Protein AF-E9G5W8-F1 (afdb_monomer)

Foldseek 3Di:
DDDDDLVRVLLVLLVVLVVCQVVVVVCVLVVHDDDDDDDLLQSLLLSCLDPPRPSVNSNVSQWFRWDDLADEAADEDLVLVVVVDDDPDQPDSSSVVSSVVSSVVVDDPRYDYAHNSDDPVVSVVVVVVSVVVSVVPDDPPDDGDTPPD

Secondary structure (DSSP, 8-state):
-----HHHHHHHHHHHHHHHHHHHHHHHTTT-----SS-HHHHHHHHTTSTT--HHHHHHTTTTSBPPS-EEEEE--HHHHHHT----SS--HHHHHHHHHHHHHT--TTEEEEETTS-HHHHHHHHHHHHHHHHHH--TT----BTT-

Nearest PDB structures (foldseek):
  1e2g-assembly1_A-2  TM=9.320E-01  e=5.549E-11  Homo sapiens
  2xx3-assembly1_A-2  TM=9.402E-01  e=5.229E-11  Homo sapiens
  1e9f-assembly1_A-2  TM=9.284E-01  e=1.066E-10  Homo sapiens
  1nn5-assembly1_A-2  TM=9.306E-01  e=6.717E-10  Homo sapiens
  2wwf-assembly1_A  TM=8.832E-01  e=6.329E-10  Plasmodium falciparum 3D7

Radius of gyration: 16.61 Å; Cα contacts (8 Å, |Δi|>4): 125; chains: 1; bounding box: 38×39×40 Å

Organism: Daphnia pulex (NCBI:txid6669)

Sequence (149 aa):
MQYIDDHAIHLLFSANRWELLPDIKKLLQKSTNIIVDRYSNSGIAFSAAKPNMDLRWCQQSESGLLKPDLVIFLGIDLVEAQTRGQYERYENLEMQKVVRSNYLKLQDETCRVVDASRSMEEVGRDVCRLVQEALDNITPDSALKQLWI

pLDDT: mean 90.52, std 11.13, range [49.91, 98.44]

Structure (mmCIF, N/CA/C/O backbone):
data_AF-E9G5W8-F1
#
_entry.id   AF-E9G5W8-F1
#
loop_
_atom_site.group_PDB
_atom_site.id
_atom_site.type_symbol
_atom_site.label_atom_id
_atom_site.label_alt_id
_atom_site.label_comp_id
_atom_site.label_asym_id
_atom_site.label_entity_id
_atom_site.label_seq_id
_atom_site.pdbx_PDB_ins_code
_atom_site.Cartn_x
_atom_site.Cartn_y
_atom_site.Cartn_z
_atom_site.occupancy
_atom_site.B_iso_or_equiv
_atom_site.auth_seq_id
_atom_site.auth_comp_id
_atom_site.auth_asym_id
_atom_site.auth_atom_id
_atom_site.pdbx_PDB_model_num
ATOM 1 N N . MET A 1 1 ? 16.595 -22.063 -10.138 1.00 56.75 1 MET A N 1
ATOM 2 C CA . MET A 1 1 ? 15.484 -21.532 -9.321 1.00 56.75 1 MET A CA 1
ATOM 3 C C . MET A 1 1 ? 14.210 -21.742 -10.122 1.00 56.75 1 MET A C 1
ATOM 5 O O . MET A 1 1 ? 14.207 -21.380 -11.291 1.00 56.75 1 MET A O 1
ATOM 9 N N . GLN A 1 2 ? 13.214 -22.430 -9.565 1.00 67.38 2 GLN A N 1
ATOM 10 C CA . GLN A 1 2 ? 11.990 -22.784 -10.289 1.00 67.38 2 GLN A CA 1
ATOM 11 C C . GLN A 1 2 ? 11.162 -21.517 -10.542 1.00 67.38 2 GLN A C 1
ATOM 13 O O . GLN A 1 2 ? 10.984 -20.710 -9.631 1.00 67.38 2 GLN A O 1
ATOM 18 N N . TYR A 1 3 ? 10.730 -21.315 -11.787 1.00 83.12 3 TYR A N 1
ATOM 19 C CA . TYR A 1 3 ? 9.832 -20.221 -12.149 1.00 83.12 3 TYR A CA 1
ATOM 20 C C . TYR A 1 3 ? 8.476 -20.443 -11.469 1.00 83.12 3 TYR A C 1
ATOM 22 O O . TYR A 1 3 ? 7.930 -21.544 -11.537 1.00 83.12 3 TYR A O 1
ATOM 30 N N . ILE A 1 4 ? 7.965 -19.411 -10.801 1.00 87.94 4 ILE A N 1
ATOM 31 C CA . ILE A 1 4 ? 6.615 -19.381 -10.232 1.00 87.94 4 ILE A CA 1
ATOM 32 C C . ILE A 1 4 ? 5.823 -18.375 -11.064 1.00 87.94 4 ILE A C 1
ATOM 34 O O . ILE A 1 4 ? 6.323 -17.285 -11.337 1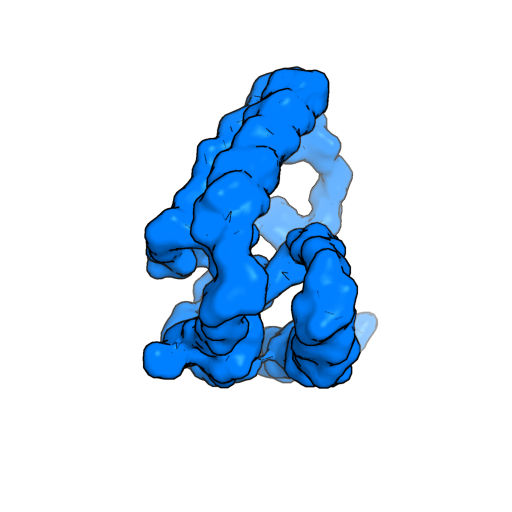.00 87.94 4 ILE A O 1
ATOM 38 N N . ASP A 1 5 ? 4.614 -18.758 -11.468 1.00 94.06 5 ASP A N 1
ATOM 39 C CA . ASP A 1 5 ? 3.713 -17.911 -12.248 1.00 94.06 5 ASP A CA 1
ATOM 40 C C . ASP A 1 5 ? 3.354 -16.615 -11.499 1.00 94.06 5 ASP A C 1
ATOM 42 O O . ASP A 1 5 ? 3.163 -16.613 -10.278 1.00 94.06 5 ASP A O 1
ATOM 46 N N . ASP A 1 6 ? 3.241 -15.507 -12.229 1.00 94.62 6 ASP A N 1
ATOM 47 C CA . ASP A 1 6 ? 2.988 -14.189 -11.645 1.00 94.62 6 ASP A CA 1
ATOM 48 C C . ASP A 1 6 ? 1.630 -14.086 -10.937 1.00 94.62 6 ASP A C 1
ATOM 50 O O . ASP A 1 6 ? 1.538 -13.405 -9.910 1.00 94.62 6 ASP A O 1
ATOM 54 N N . HIS A 1 7 ? 0.607 -14.809 -11.406 1.00 96.81 7 HIS A N 1
ATOM 55 C CA . HIS A 1 7 ? -0.690 -14.882 -10.734 1.00 96.81 7 HIS A CA 1
ATOM 56 C C . HIS A 1 7 ? -0.563 -15.615 -9.400 1.00 96.81 7 HIS A C 1
ATOM 58 O O . HIS A 1 7 ? -1.112 -15.169 -8.394 1.00 96.81 7 HIS A O 1
ATOM 64 N N . ALA A 1 8 ? 0.201 -16.711 -9.361 1.00 96.88 8 ALA A N 1
ATOM 65 C CA . ALA A 1 8 ? 0.435 -17.454 -8.126 1.00 96.88 8 ALA A CA 1
ATOM 66 C C . ALA A 1 8 ? 1.191 -16.596 -7.099 1.00 96.88 8 ALA A C 1
ATOM 68 O O . ALA A 1 8 ? 0.786 -16.531 -5.940 1.00 96.88 8 ALA A O 1
ATOM 69 N N . ILE A 1 9 ? 2.237 -15.876 -7.523 1.00 95.69 9 ILE A N 1
ATOM 70 C CA . ILE A 1 9 ? 2.968 -14.938 -6.654 1.00 95.69 9 ILE A CA 1
ATOM 71 C C . ILE A 1 9 ? 2.033 -13.839 -6.128 1.00 95.69 9 ILE A C 1
ATOM 73 O O . ILE A 1 9 ? 2.050 -13.539 -4.934 1.00 95.69 9 ILE A O 1
ATOM 77 N N . HIS A 1 10 ? 1.208 -13.247 -6.996 1.00 97.38 10 HIS A N 1
ATOM 78 C CA . HIS A 1 10 ? 0.254 -12.210 -6.607 1.00 97.38 10 HIS A CA 1
ATOM 79 C C . HIS A 1 10 ? -0.723 -12.706 -5.531 1.00 97.38 10 HIS A C 1
ATOM 81 O O . HIS A 1 10 ? -0.889 -12.061 -4.493 1.00 97.38 10 HIS A O 1
ATOM 87 N N . LEU A 1 11 ? -1.312 -13.885 -5.745 1.00 98.00 11 LEU A N 1
ATOM 88 C CA . LEU A 1 11 ? -2.248 -14.491 -4.803 1.00 98.00 11 LEU A CA 1
ATOM 89 C C . LEU A 1 11 ? -1.577 -14.864 -3.478 1.00 98.00 11 LEU A C 1
ATOM 91 O O . LEU A 1 11 ? -2.198 -14.692 -2.435 1.00 98.00 11 LEU A O 1
ATOM 95 N N . LEU A 1 12 ? -0.311 -15.298 -3.481 1.00 97.94 12 LEU A N 1
ATOM 96 C CA . LEU A 1 12 ? 0.445 -15.543 -2.247 1.00 97.94 12 LEU A CA 1
ATOM 97 C C . LEU A 1 12 ? 0.655 -14.256 -1.439 1.00 97.94 12 LEU A C 1
ATOM 99 O O . LEU A 1 12 ? 0.448 -14.253 -0.227 1.00 97.94 12 LEU A O 1
ATOM 103 N N . PHE A 1 13 ? 0.999 -13.144 -2.097 1.00 97.38 13 PHE A N 1
ATOM 104 C CA . PHE A 1 13 ? 1.089 -11.849 -1.415 1.00 97.38 13 PHE A CA 1
ATOM 105 C C . PHE A 1 13 ? -0.259 -11.394 -0.857 1.00 97.38 13 PHE A C 1
ATOM 107 O O . PHE A 1 13 ? -0.299 -10.793 0.214 1.00 97.38 13 PHE A O 1
ATOM 114 N N . SER A 1 14 ? -1.351 -11.652 -1.576 1.00 98.19 14 SER A N 1
ATOM 115 C CA . SER A 1 14 ? -2.699 -11.346 -1.101 1.00 98.19 14 SER A CA 1
ATOM 116 C C . SER A 1 14 ? -3.081 -12.199 0.110 1.00 98.19 14 SER A C 1
ATOM 118 O O . SER A 1 14 ? -3.479 -11.669 1.147 1.00 98.19 14 SER A O 1
ATOM 120 N N . ALA A 1 15 ? -2.855 -13.513 0.030 1.00 98.38 15 ALA A N 1
ATOM 121 C CA . ALA A 1 15 ? -3.097 -14.457 1.115 1.00 98.38 15 ALA A CA 1
ATOM 122 C C . ALA A 1 15 ? -2.323 -14.085 2.391 1.00 98.38 15 ALA A C 1
ATOM 124 O O . ALA A 1 15 ? -2.897 -14.122 3.475 1.00 98.38 15 ALA A O 1
ATOM 125 N N . ASN A 1 16 ? -1.072 -13.629 2.264 1.00 98.19 16 ASN A N 1
ATOM 126 C CA . ASN A 1 16 ? -0.264 -13.152 3.391 1.00 98.19 16 ASN A CA 1
ATOM 127 C C . ASN A 1 16 ? -0.858 -11.920 4.112 1.00 98.19 16 ASN A C 1
ATOM 129 O O . ASN A 1 16 ? -0.638 -11.727 5.304 1.00 98.19 16 ASN A O 1
ATOM 133 N N . ARG A 1 17 ? -1.651 -11.079 3.437 1.00 98.38 17 ARG A N 1
ATOM 134 C CA . ARG A 1 17 ? -2.397 -10.002 4.118 1.00 98.38 17 ARG A CA 1
ATOM 135 C C . ARG A 1 17 ? -3.672 -10.522 4.769 1.00 98.38 17 ARG A C 1
ATOM 137 O O . ARG A 1 17 ? -4.001 -10.115 5.882 1.00 98.38 17 ARG A O 1
ATOM 144 N N . TRP A 1 18 ? -4.375 -11.427 4.092 1.00 98.44 18 TRP A N 1
ATOM 145 C CA . TRP A 1 18 ? -5.592 -12.045 4.617 1.00 98.44 18 TRP A CA 1
ATOM 146 C C . TRP A 1 18 ? -5.347 -12.877 5.874 1.00 98.44 18 TRP A C 1
ATOM 148 O O . TRP A 1 18 ? -6.161 -12.811 6.793 1.00 98.44 18 TRP A O 1
ATOM 158 N N . GLU A 1 19 ? -4.232 -13.606 5.956 1.00 98.25 19 GLU A N 1
ATOM 159 C CA . GLU A 1 19 ? -3.895 -14.396 7.149 1.00 98.25 19 GLU A CA 1
ATOM 160 C C . GLU A 1 19 ? -3.686 -13.514 8.392 1.00 98.25 19 GLU A C 1
ATOM 162 O O . GLU A 1 19 ? -4.043 -13.924 9.493 1.00 98.25 19 GLU A O 1
ATOM 167 N N . LEU A 1 20 ? -3.194 -12.280 8.217 1.00 97.25 20 LEU A N 1
ATOM 168 C CA . LEU A 1 20 ? -2.960 -11.319 9.302 1.00 97.25 20 LEU A CA 1
ATOM 169 C C . LEU A 1 20 ? -4.203 -10.496 9.670 1.00 97.25 20 LEU A C 1
ATOM 171 O O . LEU A 1 20 ? -4.240 -9.860 10.726 1.00 97.25 20 LEU A O 1
ATOM 175 N N . LEU A 1 21 ? -5.237 -10.489 8.824 1.00 97.56 21 LEU A N 1
ATOM 176 C CA . LEU A 1 21 ? -6.438 -9.674 9.019 1.00 97.56 21 LEU A CA 1
ATOM 177 C C . LEU A 1 21 ? -7.114 -9.877 10.394 1.00 97.56 21 LEU A C 1
ATOM 179 O O . LEU A 1 21 ? -7.509 -8.869 10.992 1.00 97.56 21 LEU A O 1
ATOM 183 N N . PRO A 1 22 ? -7.272 -11.109 10.930 1.00 97.75 22 PRO A N 1
ATOM 184 C CA . PRO A 1 22 ? -7.879 -11.309 12.247 1.00 97.75 22 PRO A CA 1
ATOM 185 C C . PRO A 1 22 ? -7.081 -10.649 13.378 1.00 97.75 22 PRO A C 1
ATOM 187 O O . PRO A 1 22 ? -7.671 -10.032 14.269 1.00 97.75 22 PRO A O 1
ATOM 190 N N . ASP A 1 23 ? -5.752 -10.725 13.321 1.00 97.81 23 ASP A N 1
ATOM 191 C CA . ASP A 1 23 ? -4.869 -10.151 14.338 1.00 97.81 23 ASP A CA 1
ATOM 192 C C . ASP A 1 23 ? -4.856 -8.625 14.271 1.00 97.81 23 ASP A C 1
ATOM 194 O O . ASP A 1 23 ? -4.991 -7.959 15.301 1.00 97.81 23 ASP A O 1
ATOM 198 N N . ILE A 1 24 ? -4.806 -8.066 13.058 1.00 97.25 24 ILE A N 1
ATOM 199 C CA . ILE A 1 24 ? -4.933 -6.622 12.819 1.00 97.25 24 ILE A CA 1
ATOM 200 C C . ILE A 1 24 ? -6.259 -6.111 13.403 1.00 97.25 24 ILE A C 1
ATOM 202 O O . ILE A 1 24 ? -6.263 -5.153 14.176 1.00 97.25 24 ILE A O 1
ATOM 206 N N . LYS A 1 25 ? -7.386 -6.783 13.121 1.00 96.25 25 LYS A N 1
ATOM 207 C CA . LYS A 1 25 ? -8.700 -6.420 13.687 1.00 96.25 25 LYS A CA 1
ATOM 208 C C . LYS A 1 25 ? -8.696 -6.448 15.216 1.00 96.25 25 LYS A C 1
ATOM 210 O O . LYS A 1 25 ? -9.203 -5.521 15.844 1.00 96.25 25 LYS A O 1
ATOM 215 N N . LY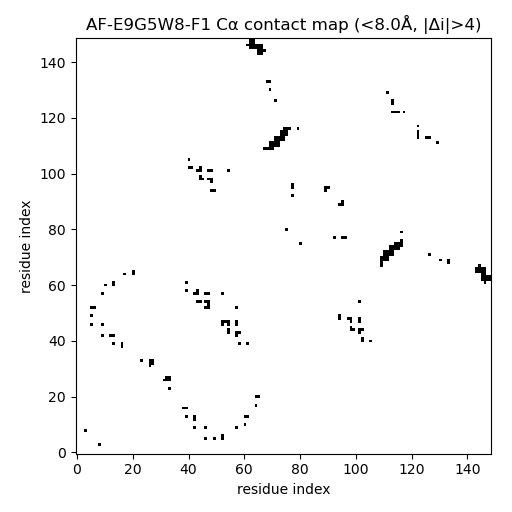S A 1 26 ? -8.109 -7.483 15.821 1.00 96.56 26 LYS A N 1
ATOM 216 C CA . LYS A 1 26 ? -8.033 -7.640 17.280 1.00 96.56 26 LYS A CA 1
ATOM 217 C C . LYS A 1 26 ? -7.194 -6.547 17.947 1.00 96.56 26 LYS A C 1
ATOM 219 O O . LYS A 1 26 ? -7.523 -6.129 19.055 1.00 96.56 26 LYS A O 1
ATOM 224 N N . LEU A 1 27 ? -6.112 -6.105 17.309 1.00 96.38 27 LEU A N 1
ATOM 225 C CA . LEU A 1 27 ? -5.282 -5.001 17.798 1.00 96.38 27 LEU A CA 1
ATOM 226 C C . LEU A 1 27 ? -6.026 -3.662 17.710 1.00 96.38 27 LEU A C 1
ATOM 228 O O . LEU A 1 27 ? -6.081 -2.932 18.699 1.00 96.38 27 LEU A O 1
ATOM 232 N N . LEU A 1 28 ? -6.684 -3.384 16.582 1.00 93.88 28 LEU A N 1
ATOM 233 C CA . LEU A 1 28 ? -7.470 -2.157 16.401 1.00 93.88 28 LEU A CA 1
ATOM 234 C C . LEU A 1 28 ? -8.637 -2.067 17.396 1.00 93.88 28 LEU A C 1
ATOM 236 O O . LEU A 1 28 ? -8.864 -1.017 17.987 1.00 93.88 28 LEU A O 1
ATOM 240 N N . GLN A 1 29 ? -9.317 -3.184 17.675 1.00 91.56 29 GLN A N 1
ATOM 241 C CA . GLN A 1 29 ? -10.367 -3.260 18.704 1.00 91.56 29 GLN A CA 1
ATOM 242 C C . GLN A 1 29 ? -9.863 -2.962 20.125 1.00 91.56 29 GLN A C 1
ATOM 244 O O . GLN A 1 29 ? -10.654 -2.622 21.000 1.00 91.56 29 GLN A O 1
ATOM 249 N N . LYS A 1 30 ? -8.555 -3.088 20.367 1.00 92.94 30 LYS A N 1
ATOM 250 C CA . LYS A 1 30 ? -7.896 -2.710 21.625 1.00 92.94 30 LYS A CA 1
ATOM 251 C C . LYS A 1 30 ? -7.321 -1.292 21.574 1.00 92.94 30 LYS A C 1
ATOM 253 O O . LYS A 1 30 ? -6.409 -0.986 22.339 1.00 92.94 30 LYS A O 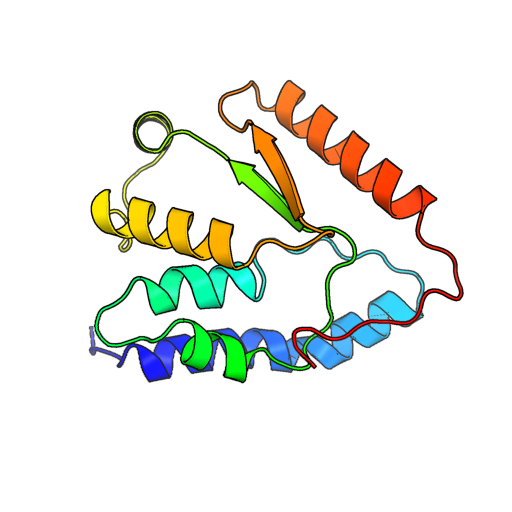1
ATOM 258 N N . SER A 1 31 ? -7.792 -0.461 20.643 1.00 91.00 31 SER A N 1
ATOM 259 C CA . SER A 1 31 ? -7.309 0.907 20.425 1.00 91.00 31 SER A CA 1
ATOM 260 C C . SER A 1 31 ? -5.800 0.980 20.150 1.00 91.00 31 SER A C 1
ATOM 262 O O . SER A 1 31 ? -5.142 1.955 20.502 1.00 91.00 31 SER A O 1
ATOM 264 N N . THR A 1 32 ? -5.226 -0.070 19.552 1.00 94.06 32 THR A N 1
ATOM 265 C CA . THR A 1 32 ? -3.811 -0.088 19.163 1.00 94.06 32 THR A CA 1
ATOM 266 C C . THR A 1 32 ? -3.671 0.368 17.716 1.00 94.06 32 THR A C 1
ATOM 268 O O . THR A 1 32 ? -4.163 -0.304 16.813 1.00 94.06 32 THR A O 1
ATOM 271 N N . ASN A 1 33 ? -2.966 1.479 17.497 1.00 94.12 33 ASN A N 1
ATOM 272 C CA . ASN A 1 33 ? -2.619 1.953 16.156 1.00 94.12 33 ASN A CA 1
ATOM 273 C C . ASN A 1 33 ? -1.588 1.022 15.506 1.00 94.12 33 ASN A C 1
ATOM 275 O O . ASN A 1 33 ? -0.663 0.552 16.170 1.00 94.12 33 ASN A O 1
ATOM 279 N N . ILE A 1 34 ? -1.725 0.783 14.202 1.00 96.38 34 ILE A N 1
ATOM 280 C CA . ILE A 1 34 ? -0.858 -0.130 13.451 1.00 96.38 34 ILE A CA 1
ATOM 281 C C . ILE A 1 34 ? -0.195 0.644 12.316 1.00 96.38 34 ILE A C 1
ATOM 283 O O . ILE A 1 34 ? -0.873 1.200 11.455 1.00 96.38 34 ILE A O 1
ATOM 287 N N . ILE A 1 35 ? 1.136 0.651 12.304 1.00 97.06 35 ILE A N 1
ATOM 288 C CA . ILE A 1 35 ? 1.936 1.171 11.194 1.00 97.06 35 ILE A CA 1
ATOM 289 C C . ILE A 1 35 ? 2.340 -0.019 10.329 1.00 97.06 35 ILE A C 1
ATOM 291 O O . ILE A 1 35 ? 2.930 -0.976 10.829 1.00 97.06 35 ILE A O 1
ATOM 295 N N . VAL A 1 36 ? 2.008 0.036 9.040 1.00 97.06 36 VAL A N 1
ATOM 296 C CA . VAL A 1 36 ? 2.256 -1.054 8.090 1.00 97.06 36 VAL A CA 1
ATOM 297 C C . VAL A 1 36 ? 3.185 -0.564 6.986 1.00 97.06 36 VAL A C 1
ATOM 299 O O . VAL A 1 36 ? 2.847 0.366 6.254 1.00 97.06 36 VAL A O 1
ATOM 302 N N . ASP A 1 37 ? 4.338 -1.214 6.837 1.00 96.62 37 ASP A N 1
ATOM 303 C CA . ASP A 1 37 ? 5.202 -1.024 5.672 1.00 96.62 37 ASP A CA 1
ATOM 304 C C . ASP A 1 37 ? 4.706 -1.914 4.524 1.00 96.62 37 ASP A C 1
ATOM 306 O O . ASP A 1 37 ? 4.847 -3.135 4.561 1.00 96.62 37 ASP A O 1
ATOM 310 N N . ARG A 1 38 ? 4.115 -1.269 3.509 1.00 96.44 38 ARG A N 1
ATOM 311 C CA . ARG A 1 38 ? 3.426 -1.861 2.345 1.00 96.44 38 ARG A CA 1
ATOM 312 C C . ARG A 1 38 ? 2.153 -2.642 2.693 1.00 96.44 38 ARG A C 1
ATOM 314 O O . ARG A 1 38 ? 2.103 -3.492 3.568 1.00 96.44 38 ARG A O 1
ATOM 321 N N . TYR A 1 39 ? 1.110 -2.402 1.901 1.00 97.62 39 TYR A N 1
ATOM 322 C CA . TYR A 1 39 ? -0.179 -3.089 2.022 1.00 97.62 39 TYR A CA 1
ATOM 323 C C . TYR A 1 39 ? -0.744 -3.421 0.629 1.00 97.62 39 TYR A C 1
ATOM 325 O O . TYR A 1 39 ? 0.029 -3.609 -0.316 1.00 97.62 39 TYR A O 1
ATOM 333 N N . SER A 1 40 ? -2.068 -3.477 0.470 1.00 97.31 40 SER A N 1
ATOM 334 C CA . SER A 1 40 ? -2.751 -3.849 -0.780 1.00 97.31 40 SER A CA 1
ATOM 335 C C . SER A 1 40 ? -2.284 -3.062 -2.006 1.00 97.31 40 SER A C 1
ATOM 337 O O . SER A 1 40 ? -2.001 -3.661 -3.043 1.00 97.31 40 SER A O 1
ATOM 339 N N . ASN A 1 41 ? -2.096 -1.741 -1.881 1.00 95.88 41 ASN A N 1
ATOM 340 C CA . ASN A 1 41 ? -1.662 -0.895 -3.000 1.00 95.88 41 ASN A CA 1
ATOM 341 C C . ASN A 1 41 ? -0.334 -1.365 -3.610 1.00 95.88 41 ASN A C 1
ATOM 343 O O . ASN A 1 41 ? -0.188 -1.368 -4.828 1.00 95.88 41 ASN A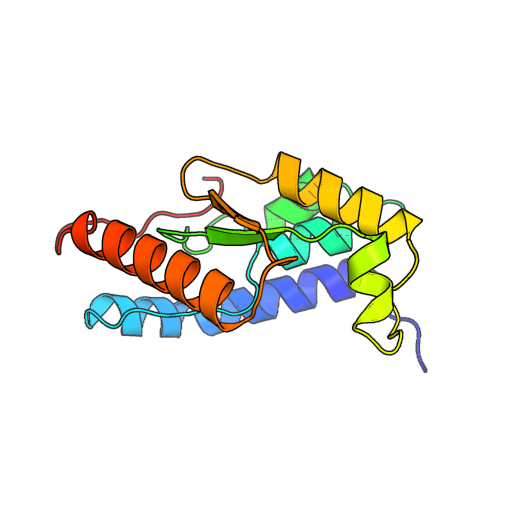 O 1
ATOM 347 N N . SER A 1 42 ? 0.615 -1.816 -2.781 1.00 95.12 42 SER A N 1
ATOM 348 C CA . SER A 1 42 ? 1.896 -2.346 -3.258 1.00 95.12 42 SER A CA 1
ATOM 349 C C . SER A 1 42 ? 1.722 -3.662 -4.007 1.00 95.12 42 SER A C 1
ATOM 351 O O . SER A 1 42 ? 2.279 -3.826 -5.089 1.00 95.12 42 SER A O 1
ATOM 353 N N . GLY A 1 43 ? 0.919 -4.585 -3.470 1.00 95.62 43 GLY A N 1
ATOM 354 C CA . GLY A 1 43 ? 0.634 -5.857 -4.136 1.00 95.62 43 GLY A CA 1
ATOM 355 C C . GLY A 1 43 ? 0.028 -5.653 -5.525 1.00 95.62 43 GLY A C 1
ATOM 356 O O . GLY A 1 43 ? 0.488 -6.255 -6.498 1.00 95.62 43 GLY A O 1
ATOM 357 N N . ILE A 1 44 ? -0.946 -4.747 -5.629 1.00 97.56 44 ILE A N 1
ATOM 358 C CA . ILE A 1 44 ? -1.643 -4.430 -6.879 1.00 97.56 44 ILE A CA 1
ATOM 359 C C . ILE A 1 44 ? -0.713 -3.708 -7.858 1.00 97.56 44 ILE A C 1
ATOM 361 O O . ILE A 1 44 ? -0.567 -4.153 -8.995 1.00 97.56 44 ILE A O 1
ATOM 365 N N . ALA A 1 45 ? -0.056 -2.624 -7.430 1.00 96.56 45 ALA A N 1
ATOM 366 C CA . ALA A 1 45 ? 0.733 -1.775 -8.322 1.00 96.56 45 ALA A CA 1
ATOM 367 C C . ALA A 1 45 ? 1.897 -2.528 -8.980 1.00 96.56 45 ALA A C 1
ATOM 369 O O . ALA A 1 45 ? 2.129 -2.354 -10.179 1.00 96.56 45 ALA A O 1
ATOM 370 N N . PHE A 1 46 ? 2.587 -3.388 -8.219 1.00 95.12 46 PHE A N 1
ATOM 371 C CA . PHE A 1 46 ? 3.687 -4.212 -8.726 1.00 95.12 46 PHE A CA 1
ATOM 372 C C . PHE A 1 46 ? 3.209 -5.358 -9.612 1.00 95.12 46 PHE A C 1
ATOM 374 O O . PHE A 1 46 ? 3.826 -5.626 -10.641 1.00 95.12 46 PHE A O 1
ATOM 381 N N . SER A 1 47 ? 2.121 -6.032 -9.236 1.00 96.12 47 SER A N 1
ATOM 382 C CA . SER A 1 47 ? 1.615 -7.166 -10.016 1.00 96.12 47 SER A CA 1
ATOM 383 C C . SER A 1 47 ? 1.060 -6.695 -11.354 1.00 96.12 47 SER A C 1
ATOM 385 O O . SER A 1 47 ? 1.444 -7.230 -12.385 1.00 96.12 47 SER A O 1
ATOM 387 N N . ALA A 1 48 ? 0.278 -5.613 -11.356 1.00 97.00 48 ALA A N 1
ATOM 388 C CA . ALA A 1 48 ? -0.286 -5.018 -12.565 1.00 97.00 48 ALA A CA 1
ATOM 389 C C . ALA A 1 48 ? 0.741 -4.292 -13.454 1.00 97.00 48 ALA A C 1
ATOM 391 O O . ALA A 1 48 ? 0.395 -3.778 -14.516 1.00 97.00 48 ALA A O 1
ATOM 392 N N . ALA A 1 49 ? 2.003 -4.194 -13.024 1.00 95.38 49 ALA A N 1
ATOM 393 C CA . ALA A 1 49 ? 3.095 -3.744 -13.884 1.00 95.38 49 ALA A CA 1
ATOM 394 C C . ALA A 1 49 ? 3.697 -4.887 -14.720 1.00 95.38 49 ALA A C 1
ATOM 396 O O . ALA A 1 49 ? 4.488 -4.629 -15.628 1.00 95.38 49 ALA A O 1
ATOM 397 N N . LYS A 1 50 ? 3.343 -6.144 -14.422 1.00 93.06 50 LYS A N 1
ATOM 398 C CA . LYS A 1 50 ? 3.785 -7.317 -15.178 1.00 93.06 50 LYS A CA 1
ATOM 399 C C . LYS A 1 50 ? 2.859 -7.583 -16.375 1.00 93.06 50 LYS A C 1
ATOM 401 O O . LYS A 1 50 ? 1.684 -7.213 -16.335 1.00 93.06 50 LYS A O 1
ATOM 406 N N . PRO A 1 51 ? 3.354 -8.231 -17.446 1.00 90.38 51 PRO A N 1
ATOM 407 C CA . PRO A 1 51 ? 2.529 -8.572 -18.601 1.00 90.38 51 PRO A CA 1
ATOM 408 C C . PRO A 1 51 ? 1.307 -9.415 -18.214 1.00 90.38 51 PRO A C 1
ATOM 410 O O . PRO A 1 51 ? 1.412 -10.308 -17.380 1.00 90.38 51 PRO A O 1
ATOM 413 N N . ASN A 1 52 ? 0.167 -9.163 -18.864 1.00 91.38 52 ASN A N 1
ATOM 414 C CA . ASN A 1 52 ? -1.094 -9.905 -18.696 1.00 91.38 52 ASN A CA 1
ATOM 415 C C . ASN A 1 52 ? -1.728 -9.865 -17.290 1.00 91.38 52 ASN A C 1
ATOM 417 O O . ASN A 1 52 ? -2.695 -10.580 -17.049 1.00 91.38 52 ASN A O 1
ATOM 421 N N . MET A 1 53 ? -1.246 -9.006 -16.390 1.00 95.88 53 MET A N 1
ATOM 422 C CA . MET A 1 53 ? -1.823 -8.807 -15.060 1.00 95.88 53 MET A CA 1
ATOM 423 C C . MET A 1 53 ? -2.687 -7.543 -15.059 1.00 95.88 53 MET A C 1
ATOM 425 O O . MET A 1 53 ? -2.184 -6.426 -14.951 1.00 95.88 53 MET A O 1
ATOM 429 N N . ASP A 1 54 ? -4.001 -7.701 -15.206 1.00 95.75 54 ASP A N 1
ATOM 430 C CA . ASP A 1 54 ? -4.927 -6.566 -15.191 1.00 95.75 54 ASP A CA 1
ATOM 431 C C . ASP A 1 54 ? -5.022 -5.922 -13.793 1.00 95.75 54 ASP A C 1
ATOM 433 O O . ASP A 1 54 ? -5.052 -6.610 -12.768 1.00 95.75 54 ASP A O 1
ATOM 437 N N . LEU A 1 55 ? -5.099 -4.587 -13.745 1.00 96.06 55 LEU A N 1
ATOM 438 C CA . LEU A 1 55 ? -5.145 -3.828 -12.490 1.00 96.06 55 LEU A CA 1
ATOM 439 C C . LEU A 1 55 ? -6.385 -4.182 -11.658 1.00 96.06 55 LEU A C 1
ATOM 441 O O . LEU A 1 55 ? -6.279 -4.361 -10.445 1.00 96.06 55 LEU A O 1
ATOM 445 N N . ARG A 1 56 ? -7.551 -4.317 -12.304 1.00 96.00 56 ARG A N 1
ATOM 446 C CA . ARG A 1 56 ? -8.810 -4.665 -11.635 1.00 96.00 56 ARG A CA 1
ATOM 447 C C . ARG A 1 56 ? -8.816 -6.128 -11.204 1.00 96.00 56 ARG A C 1
ATOM 449 O O . ARG A 1 56 ? -9.392 -6.445 -10.168 1.00 96.00 56 ARG A O 1
ATOM 456 N N . TRP A 1 57 ? -8.193 -7.026 -11.964 1.00 97.38 57 TRP A N 1
ATOM 45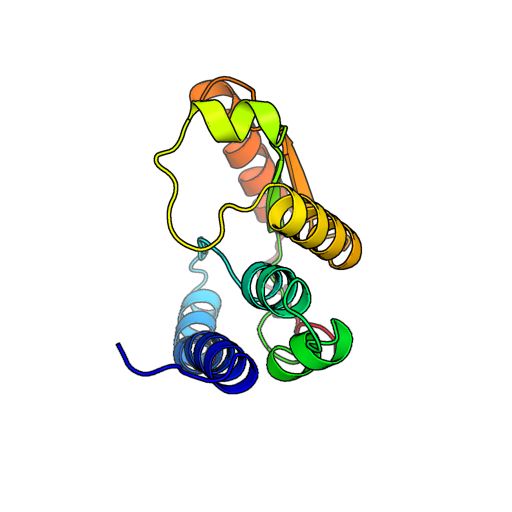7 C CA . TRP A 1 57 ? -7.982 -8.408 -11.526 1.00 97.38 57 TRP A CA 1
ATOM 458 C C . TRP A 1 57 ? -7.130 -8.459 -10.251 1.00 97.38 57 TRP A C 1
ATOM 460 O O . TRP A 1 57 ? -7.548 -9.064 -9.268 1.00 97.38 57 TRP A O 1
ATOM 470 N N . CYS A 1 58 ? -6.010 -7.729 -10.219 1.00 97.69 58 CYS A N 1
ATOM 471 C CA . CYS A 1 58 ? -5.138 -7.658 -9.043 1.00 97.69 58 CYS A CA 1
ATOM 472 C C . CYS A 1 58 ? -5.838 -7.046 -7.816 1.00 97.69 58 CYS A C 1
ATOM 474 O O . CYS A 1 58 ? -5.558 -7.405 -6.679 1.00 97.69 58 CYS A O 1
ATOM 476 N N . GLN A 1 59 ? -6.744 -6.092 -8.031 1.00 97.00 59 GLN A N 1
ATOM 477 C CA . GLN A 1 59 ? -7.501 -5.442 -6.960 1.00 97.00 59 GLN A CA 1
ATOM 478 C C . GLN A 1 59 ? -8.532 -6.376 -6.307 1.00 97.00 59 GLN A C 1
ATOM 480 O O . GLN A 1 59 ? -8.829 -6.236 -5.122 1.00 97.00 59 GLN A O 1
ATOM 485 N N . GLN A 1 60 ? -9.082 -7.336 -7.057 1.00 96.94 60 GLN A N 1
ATOM 486 C CA . GLN A 1 60 ? -10.160 -8.202 -6.570 1.00 96.94 60 GLN A CA 1
ATOM 487 C C . GLN A 1 60 ? -9.731 -9.111 -5.419 1.00 96.94 60 GLN A C 1
ATOM 489 O O . GLN A 1 60 ? -10.526 -9.316 -4.506 1.00 96.94 60 GLN A O 1
ATOM 494 N N . SER A 1 61 ? -8.493 -9.616 -5.414 1.00 96.50 61 SER A N 1
ATOM 495 C CA . SER A 1 61 ? -8.017 -10.476 -4.320 1.00 96.50 61 SER A CA 1
ATOM 496 C C . SER A 1 61 ? -7.878 -9.728 -2.991 1.00 96.50 61 SER A C 1
ATOM 498 O O . SER A 1 61 ? -7.817 -10.345 -1.935 1.00 96.50 61 SER A O 1
ATOM 500 N N . GLU A 1 62 ? -7.849 -8.398 -3.028 1.00 97.38 62 GLU A N 1
ATOM 501 C CA . GLU A 1 62 ? -7.679 -7.527 -1.867 1.00 97.38 62 GLU A CA 1
ATOM 502 C C . GLU A 1 62 ? -9.000 -6.917 -1.361 1.00 97.38 62 GLU A C 1
ATOM 504 O O . GLU A 1 62 ? -9.030 -6.326 -0.279 1.00 97.38 62 GLU A O 1
ATOM 509 N N . SER A 1 63 ? -10.089 -7.026 -2.134 1.00 97.00 63 SER A N 1
ATOM 510 C CA . SER A 1 63 ? -11.394 -6.452 -1.780 1.00 97.00 63 SER A CA 1
ATOM 511 C C . SER A 1 63 ? -11.914 -7.059 -0.475 1.00 97.00 63 SER A C 1
ATOM 513 O O . SER A 1 63 ? -11.971 -8.276 -0.313 1.00 97.00 63 SER A O 1
ATOM 515 N N . GLY A 1 64 ? -12.277 -6.205 0.481 1.00 96.75 64 GLY A N 1
ATOM 516 C CA . GLY A 1 64 ? -12.745 -6.609 1.807 1.00 96.75 64 GLY A CA 1
ATOM 517 C C . GLY A 1 64 ? -11.698 -6.637 2.918 1.00 96.75 64 GLY A C 1
ATOM 518 O O . GLY A 1 64 ? -12.091 -6.719 4.090 1.00 96.75 64 GLY A O 1
ATOM 519 N N . LEU A 1 65 ? -10.407 -6.488 2.595 1.00 97.94 65 LEU A N 1
ATOM 520 C CA . LEU A 1 65 ? -9.384 -6.135 3.585 1.00 97.94 65 LEU A CA 1
ATOM 521 C C . LEU A 1 65 ? -9.715 -4.790 4.251 1.00 97.94 65 LEU A C 1
ATOM 523 O O . LEU A 1 65 ? -10.532 -4.013 3.751 1.00 97.94 65 LEU A O 1
ATOM 527 N N . LEU A 1 66 ? -9.095 -4.511 5.400 1.00 97.25 66 LEU A N 1
ATOM 528 C CA . LEU A 1 66 ? -9.322 -3.248 6.101 1.00 97.25 66 LEU A CA 1
ATOM 529 C C . LEU A 1 66 ? -8.786 -2.072 5.287 1.00 97.25 66 LEU A C 1
ATOM 531 O O . LEU A 1 66 ? -7.641 -2.086 4.839 1.00 97.25 66 LEU A O 1
ATOM 535 N N . LYS A 1 67 ? -9.614 -1.040 5.130 1.00 96.50 67 LYS A N 1
ATOM 536 C CA . LYS A 1 67 ? -9.202 0.224 4.524 1.00 96.50 67 LYS A CA 1
ATOM 537 C C . LYS A 1 67 ? -8.373 1.017 5.540 1.00 96.50 67 LYS A C 1
ATOM 539 O O . LYS A 1 67 ? -8.889 1.275 6.626 1.00 96.50 67 LYS A O 1
ATOM 544 N N . PRO A 1 68 ? -7.123 1.398 5.214 1.00 96.25 68 PRO A N 1
ATOM 545 C CA . PRO A 1 68 ? -6.332 2.275 6.070 1.00 96.25 68 PRO A CA 1
ATOM 546 C C . PRO A 1 68 ? -6.991 3.649 6.223 1.00 96.25 68 PRO A C 1
ATOM 548 O O . PRO A 1 68 ? -7.547 4.175 5.259 1.00 96.25 68 PRO A O 1
ATOM 551 N N . ASP A 1 69 ? -6.872 4.255 7.402 1.00 95.94 69 ASP A N 1
ATOM 552 C CA . ASP A 1 69 ? -7.318 5.638 7.632 1.00 95.94 69 ASP A CA 1
ATOM 553 C C . ASP A 1 69 ? -6.371 6.670 6.997 1.00 95.94 69 ASP A C 1
ATOM 555 O O . ASP A 1 69 ? -6.783 7.770 6.630 1.00 95.94 69 ASP A O 1
ATOM 559 N N . LEU A 1 70 ? -5.099 6.296 6.828 1.00 96.75 70 LEU A N 1
ATOM 560 C CA . LEU A 1 70 ? -4.059 7.097 6.193 1.00 96.75 70 LEU A CA 1
ATOM 561 C C . LEU A 1 70 ? -3.139 6.192 5.369 1.00 96.75 70 LEU A C 1
ATOM 563 O O . LEU A 1 70 ? -2.616 5.195 5.868 1.00 96.75 70 LEU A O 1
ATOM 567 N N . VAL A 1 71 ? -2.882 6.583 4.122 1.00 97.44 71 VAL A N 1
ATOM 568 C CA . VAL A 1 71 ? -1.850 5.980 3.274 1.00 97.44 71 VAL A CA 1
ATOM 569 C C . VAL A 1 71 ? -0.812 7.044 2.952 1.00 97.44 71 VAL A C 1
ATOM 571 O O . VAL A 1 71 ? -1.126 8.049 2.321 1.00 97.44 71 VAL A O 1
ATOM 574 N N . ILE A 1 72 ? 0.440 6.825 3.350 1.00 97.44 72 ILE A N 1
ATOM 575 C CA . ILE A 1 72 ? 1.540 7.738 3.024 1.00 97.44 72 ILE A CA 1
ATOM 576 C C . ILE A 1 72 ? 2.309 7.179 1.830 1.00 97.44 72 ILE A C 1
ATOM 578 O O . ILE A 1 72 ? 2.946 6.131 1.915 1.00 97.44 72 ILE A O 1
ATOM 582 N N . PHE A 1 73 ? 2.259 7.893 0.709 1.00 95.62 73 PHE A N 1
ATOM 583 C CA . PHE A 1 73 ? 3.045 7.58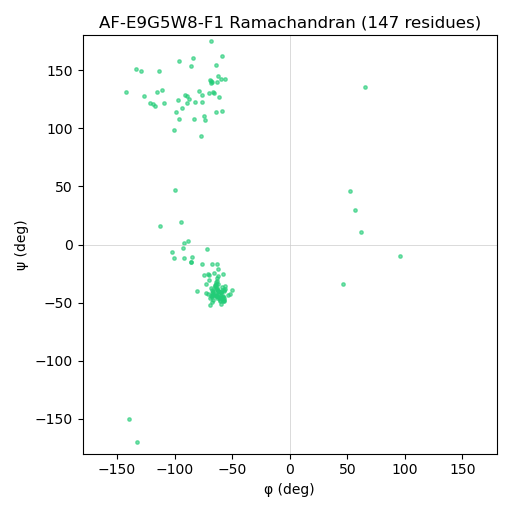8 -0.477 1.00 95.62 73 PHE A CA 1
ATOM 584 C C . PHE A 1 73 ? 4.321 8.433 -0.483 1.00 95.62 73 PHE A C 1
ATOM 586 O O . PHE A 1 73 ? 4.276 9.642 -0.710 1.00 95.62 73 PHE A O 1
ATOM 593 N N . LEU A 1 74 ? 5.460 7.788 -0.240 1.00 93.62 74 LEU A N 1
ATOM 594 C CA . LEU A 1 74 ? 6.781 8.411 -0.309 1.00 93.62 74 LEU A CA 1
ATOM 595 C C . LEU A 1 74 ? 7.193 8.561 -1.780 1.00 93.62 74 LEU A C 1
ATOM 597 O O . LEU A 1 74 ? 7.705 7.629 -2.400 1.00 93.62 74 LEU A O 1
ATOM 601 N N . GLY A 1 75 ? 6.900 9.724 -2.356 1.00 88.94 75 GLY A N 1
ATOM 602 C CA . GLY A 1 75 ? 7.197 10.041 -3.744 1.00 88.94 75 GLY A CA 1
ATOM 603 C C . GLY A 1 75 ? 8.640 10.498 -3.901 1.00 88.94 75 GLY A C 1
ATOM 604 O O . GLY A 1 75 ? 9.042 11.482 -3.295 1.00 88.94 75 GLY A O 1
ATOM 605 N N . ILE A 1 76 ? 9.402 9.816 -4.748 1.00 85.00 76 ILE A N 1
ATOM 606 C CA . ILE A 1 76 ? 10.754 10.216 -5.144 1.00 85.00 76 ILE A CA 1
ATOM 607 C C . ILE A 1 76 ? 10.851 10.192 -6.669 1.00 85.00 76 ILE A C 1
ATOM 609 O O . ILE A 1 76 ? 10.152 9.414 -7.335 1.00 85.00 76 ILE A O 1
ATOM 613 N N . ASP A 1 77 ? 11.683 11.065 -7.235 1.00 80.38 77 ASP A N 1
ATOM 614 C CA . ASP A 1 77 ? 11.999 10.965 -8.651 1.00 80.38 77 ASP A CA 1
ATOM 615 C C . ASP A 1 77 ? 12.712 9.639 -8.941 1.00 80.38 77 ASP A C 1
ATOM 617 O O . ASP A 1 77 ? 13.550 9.179 -8.165 1.00 80.38 77 ASP A O 1
ATOM 621 N N . LEU A 1 78 ? 12.362 9.002 -10.060 1.00 74.38 78 LEU A N 1
ATOM 622 C CA . LEU A 1 78 ? 12.907 7.688 -10.380 1.00 74.38 78 LEU A CA 1
ATOM 623 C C . LEU A 1 78 ? 14.418 7.741 -10.588 1.00 74.38 78 LEU A C 1
ATOM 625 O O . LEU A 1 78 ? 15.075 6.787 -10.196 1.00 74.38 78 LEU A O 1
ATOM 629 N N . VAL A 1 79 ? 14.953 8.833 -11.150 1.00 72.81 79 VAL A N 1
ATOM 630 C CA . VAL A 1 79 ? 16.395 9.037 -11.366 1.00 72.81 79 VAL A CA 1
ATOM 631 C C . VAL A 1 79 ? 17.111 9.180 -10.027 1.00 72.81 79 VAL A C 1
ATOM 633 O O . VAL A 1 79 ? 18.146 8.558 -9.800 1.00 72.81 79 VAL A O 1
ATOM 636 N N . GLU A 1 80 ? 16.534 9.950 -9.107 1.00 71.88 80 GLU A N 1
ATOM 637 C CA . GLU A 1 80 ? 17.099 10.138 -7.774 1.00 71.88 80 GLU A CA 1
ATOM 638 C C . GLU A 1 80 ? 17.051 8.849 -6.946 1.00 71.88 80 GLU A C 1
ATOM 640 O O . GLU A 1 80 ? 18.031 8.500 -6.287 1.00 71.88 80 GLU A O 1
ATOM 645 N N . ALA A 1 81 ? 15.967 8.075 -7.045 1.00 72.19 81 ALA A N 1
ATOM 646 C CA . ALA A 1 81 ? 15.864 6.764 -6.413 1.00 72.19 81 ALA A CA 1
ATOM 647 C C . ALA A 1 81 ? 16.999 5.818 -6.846 1.00 72.19 81 ALA A C 1
ATOM 649 O O . ALA A 1 81 ? 17.523 5.076 -6.014 1.00 72.19 81 ALA A O 1
ATOM 650 N N . GLN A 1 82 ? 17.442 5.893 -8.111 1.00 69.50 82 GLN A N 1
ATOM 651 C CA . GLN A 1 82 ? 18.544 5.064 -8.620 1.00 69.50 82 GLN A CA 1
ATOM 652 C C . GLN A 1 82 ? 19.870 5.335 -7.911 1.00 69.50 82 GLN A C 1
ATOM 654 O O . GLN A 1 82 ? 20.705 4.442 -7.814 1.00 69.50 82 GLN A O 1
ATOM 659 N N . THR A 1 83 ? 20.071 6.554 -7.410 1.00 70.31 83 THR A N 1
ATOM 660 C CA . THR A 1 83 ? 21.322 6.945 -6.745 1.00 70.31 83 THR A CA 1
ATOM 661 C C . THR A 1 83 ? 21.443 6.391 -5.325 1.00 70.31 83 THR A C 1
ATOM 663 O O . THR A 1 83 ? 22.543 6.360 -4.776 1.00 70.31 83 THR A O 1
ATOM 666 N N . ARG A 1 84 ? 20.328 5.940 -4.731 1.00 69.19 84 ARG A N 1
ATOM 667 C CA . ARG A 1 84 ? 20.239 5.538 -3.320 1.00 69.19 84 ARG A CA 1
ATOM 668 C C . ARG A 1 84 ? 20.254 4.012 -3.096 1.00 69.19 84 ARG A C 1
ATOM 670 O O . ARG A 1 84 ? 20.312 3.603 -1.940 1.00 69.19 84 ARG A O 1
ATOM 677 N N . GLY A 1 85 ? 20.210 3.171 -4.141 1.00 59.16 85 GLY A N 1
ATOM 678 C CA . GLY A 1 85 ? 20.017 1.712 -4.012 1.00 59.16 85 GLY A CA 1
ATOM 679 C C . GLY A 1 85 ? 20.957 0.819 -4.842 1.00 59.16 85 GLY A C 1
ATOM 680 O O . GLY A 1 85 ? 21.419 1.203 -5.914 1.00 59.16 85 GLY A O 1
ATOM 681 N N . GLN A 1 86 ? 21.224 -0.397 -4.336 1.00 49.91 86 GLN A N 1
ATOM 682 C CA . GLN A 1 86 ? 21.774 -1.532 -5.096 1.00 49.91 86 GLN A CA 1
ATOM 683 C C . GLN A 1 86 ? 20.617 -2.337 -5.691 1.00 49.91 86 GLN A C 1
ATOM 685 O O . GLN A 1 86 ? 19.708 -2.721 -4.962 1.00 49.91 86 GLN A O 1
ATOM 690 N N . TYR A 1 87 ? 20.673 -2.590 -6.999 1.00 51.84 87 TYR A N 1
ATOM 691 C CA . TYR A 1 87 ? 19.501 -2.989 -7.764 1.00 51.84 87 TYR A CA 1
ATOM 692 C C . TYR A 1 87 ? 19.045 -4.452 -7.514 1.00 51.84 87 TYR A C 1
ATOM 694 O O . TYR A 1 87 ? 19.722 -5.367 -7.983 1.00 51.84 87 TYR A O 1
ATOM 702 N N . GLU A 1 88 ? 17.894 -4.718 -6.870 1.00 53.47 88 GLU A N 1
ATOM 703 C CA . GLU A 1 88 ? 17.304 -6.073 -6.732 1.00 53.47 88 GLU A CA 1
ATOM 704 C C . GLU A 1 88 ? 16.026 -6.299 -7.569 1.00 53.47 88 GLU A C 1
ATOM 706 O O . GLU A 1 88 ? 15.002 -5.657 -7.364 1.00 53.47 88 GLU A O 1
ATOM 711 N N . ARG A 1 89 ? 16.066 -7.311 -8.457 1.00 51.59 89 ARG A N 1
ATOM 712 C CA . ARG A 1 89 ? 14.988 -8.020 -9.208 1.00 51.59 89 ARG A CA 1
ATOM 713 C C . ARG A 1 89 ? 13.864 -7.241 -9.933 1.00 51.59 89 ARG A C 1
ATOM 715 O O . ARG A 1 89 ? 13.446 -7.720 -10.983 1.00 51.59 89 ARG A O 1
ATOM 722 N N . TYR A 1 90 ? 13.376 -6.100 -9.448 1.00 52.56 90 TYR A N 1
ATOM 723 C CA . TYR A 1 90 ? 12.250 -5.312 -9.994 1.00 52.56 90 TYR A CA 1
ATOM 724 C C . TYR A 1 90 ? 12.676 -3.955 -10.571 1.00 52.56 90 TYR A C 1
ATOM 726 O O . TYR A 1 90 ? 11.867 -3.048 -10.781 1.00 52.56 90 TYR A O 1
ATOM 734 N N . GLU A 1 91 ? 13.968 -3.799 -10.815 1.00 60.06 91 GLU A N 1
ATOM 735 C CA . GLU A 1 91 ? 14.582 -2.498 -11.054 1.00 60.06 91 GLU A CA 1
ATOM 736 C C . GLU A 1 91 ? 14.804 -2.188 -12.534 1.00 60.06 91 GLU A C 1
ATOM 738 O O . GLU A 1 91 ? 15.864 -1.734 -12.961 1.00 60.06 91 GLU A O 1
ATOM 743 N N . ASN A 1 92 ? 13.778 -2.430 -13.348 1.00 74.94 92 ASN A N 1
ATOM 744 C CA . ASN A 1 92 ? 13.710 -1.778 -14.648 1.00 74.94 92 ASN A CA 1
ATOM 745 C C . ASN A 1 92 ? 13.006 -0.428 -14.462 1.00 74.94 92 ASN A C 1
ATOM 747 O O . ASN A 1 92 ? 11.879 -0.383 -13.965 1.00 74.94 92 ASN A O 1
ATOM 751 N N . LEU A 1 93 ? 13.651 0.660 -14.888 1.00 81.31 93 LEU A N 1
ATOM 752 C CA . LEU A 1 93 ? 13.080 2.008 -14.880 1.00 81.31 93 LEU A CA 1
ATOM 753 C C . LEU A 1 93 ? 11.683 2.046 -15.524 1.00 81.31 93 LEU A C 1
ATOM 755 O O . LEU A 1 93 ? 10.781 2.704 -15.009 1.00 81.31 93 LEU A O 1
ATOM 759 N N . GLU A 1 94 ? 11.480 1.297 -16.609 1.00 85.56 94 GLU A N 1
ATOM 760 C CA . GLU A 1 94 ? 10.186 1.206 -17.288 1.00 85.56 94 GLU A CA 1
ATOM 761 C C . GLU A 1 94 ? 9.126 0.525 -16.419 1.00 85.56 94 GLU A C 1
ATOM 763 O O . GLU A 1 94 ? 7.997 1.005 -16.334 1.00 85.56 94 GLU A O 1
ATOM 768 N N . MET A 1 95 ? 9.494 -0.530 -15.685 1.00 87.00 95 MET A N 1
ATOM 769 C CA . MET A 1 95 ? 8.586 -1.157 -14.723 1.00 87.00 95 MET A CA 1
ATOM 770 C C . MET A 1 95 ? 8.225 -0.174 -13.605 1.00 87.00 95 MET A C 1
ATOM 772 O O . MET A 1 95 ? 7.051 -0.032 -13.278 1.00 87.00 95 MET A O 1
ATOM 776 N N . GLN A 1 96 ? 9.201 0.559 -13.063 1.00 86.50 96 GLN A N 1
ATOM 777 C CA . GLN A 1 96 ? 8.959 1.536 -11.996 1.00 86.50 96 GLN A CA 1
ATOM 778 C C . GLN A 1 96 ? 8.054 2.695 -12.443 1.00 86.50 96 GLN A C 1
ATOM 780 O O . GLN A 1 96 ? 7.209 3.151 -11.669 1.00 86.50 96 GLN A O 1
ATOM 785 N N . LYS A 1 97 ? 8.142 3.131 -13.709 1.00 89.69 97 LYS A N 1
ATOM 786 C CA . LYS A 1 97 ? 7.189 4.093 -14.293 1.00 89.69 97 LYS A CA 1
ATOM 787 C C . LYS A 1 97 ? 5.761 3.544 -14.297 1.00 89.69 97 LYS A C 1
ATOM 789 O O . LYS A 1 97 ? 4.833 4.258 -13.908 1.00 89.69 97 LYS A O 1
ATOM 794 N N . VAL A 1 98 ? 5.577 2.282 -14.694 1.00 92.69 98 VAL A N 1
ATOM 795 C CA . VAL A 1 98 ? 4.258 1.627 -14.696 1.00 92.69 98 VAL A CA 1
ATOM 796 C C . VAL A 1 98 ? 3.736 1.443 -13.269 1.00 92.69 98 VAL A C 1
ATOM 798 O O . VAL A 1 98 ? 2.587 1.786 -12.999 1.00 92.69 98 VAL A O 1
ATOM 801 N N . VAL A 1 99 ? 4.581 1.003 -12.332 1.00 93.00 99 VAL A N 1
ATOM 802 C CA . VAL A 1 99 ? 4.235 0.882 -10.906 1.00 93.00 99 VAL A CA 1
ATOM 803 C C . VAL A 1 99 ? 3.782 2.229 -10.343 1.00 93.00 99 VAL A C 1
ATOM 805 O O . VAL A 1 99 ? 2.720 2.305 -9.725 1.00 93.00 99 VAL A O 1
ATOM 808 N N . ARG A 1 100 ? 4.523 3.314 -10.607 1.00 91.56 100 ARG A N 1
ATOM 809 C CA . ARG A 1 100 ? 4.135 4.672 -10.193 1.00 91.56 100 ARG A CA 1
ATOM 810 C C . ARG A 1 100 ? 2.788 5.079 -10.790 1.00 91.56 100 ARG A C 1
ATOM 812 O O . ARG A 1 100 ? 1.941 5.591 -10.065 1.00 91.56 100 ARG A O 1
ATOM 819 N N . SER A 1 101 ? 2.561 4.822 -12.080 1.00 93.56 101 SER A N 1
ATOM 820 C CA . SER A 1 101 ? 1.265 5.080 -12.724 1.00 93.56 101 SER A CA 1
ATOM 821 C C . SER A 1 101 ? 0.130 4.295 -12.061 1.00 93.56 101 SER A C 1
ATOM 823 O O . SER A 1 101 ? -0.944 4.846 -11.832 1.00 93.56 101 SER A O 1
ATOM 825 N N . ASN A 1 102 ? 0.366 3.033 -11.700 1.00 95.69 102 ASN A N 1
ATOM 826 C CA . ASN A 1 102 ? -0.618 2.208 -11.009 1.00 95.69 102 ASN A CA 1
ATOM 827 C C . ASN A 1 102 ? -0.909 2.723 -9.595 1.00 95.69 102 ASN A C 1
ATOM 829 O O . ASN A 1 102 ? -2.076 2.799 -9.228 1.00 95.69 102 ASN A O 1
ATOM 833 N N . TYR A 1 103 ? 0.102 3.159 -8.836 1.00 94.06 103 TYR A N 1
ATOM 834 C CA . TYR A 1 103 ? -0.128 3.813 -7.544 1.00 94.06 103 TYR A CA 1
ATOM 835 C C . TYR A 1 103 ? -1.027 5.037 -7.679 1.00 94.06 103 TYR A C 1
ATOM 837 O O . TYR A 1 103 ? -1.979 5.145 -6.918 1.00 94.06 103 TYR A O 1
ATOM 845 N N . LEU A 1 104 ? -0.774 5.912 -8.662 1.00 91.38 104 LEU A N 1
ATOM 846 C CA . LEU A 1 104 ? -1.601 7.102 -8.903 1.00 91.38 104 LEU A CA 1
ATOM 847 C C . LEU A 1 104 ? -3.068 6.746 -9.190 1.00 91.38 104 LEU A C 1
ATOM 849 O O . LEU A 1 104 ? -3.961 7.449 -8.733 1.00 91.38 104 LEU A O 1
ATOM 853 N N . LYS A 1 105 ? -3.329 5.638 -9.897 1.00 94.12 105 LYS A N 1
ATOM 854 C CA . LYS A 1 105 ? -4.696 5.146 -10.162 1.00 94.12 105 LYS A CA 1
ATOM 855 C C . LYS A 1 105 ? -5.394 4.580 -8.920 1.00 94.12 105 LYS A C 1
ATOM 857 O O . LYS A 1 105 ? -6.617 4.534 -8.897 1.00 94.12 105 LYS A O 1
ATOM 862 N N . LEU A 1 106 ? -4.631 4.111 -7.933 1.00 93.12 106 LEU A N 1
ATOM 863 C CA . LEU A 1 106 ? -5.141 3.518 -6.690 1.00 93.12 106 LEU A CA 1
ATOM 864 C C . LEU A 1 106 ? -5.297 4.544 -5.558 1.00 93.12 106 LEU A C 1
ATOM 866 O O . LEU A 1 106 ? -5.728 4.174 -4.468 1.00 93.12 106 LEU A O 1
ATOM 870 N N . GLN A 1 107 ? -4.915 5.806 -5.781 1.00 91.81 107 GLN A N 1
ATOM 871 C CA . GLN A 1 107 ? -5.055 6.851 -4.773 1.00 91.81 107 GLN A CA 1
ATOM 872 C C . GLN A 1 107 ? -6.526 7.168 -4.517 1.00 91.81 107 GLN A C 1
ATOM 874 O O . GLN A 1 107 ? -7.332 7.272 -5.441 1.00 91.81 107 GLN A O 1
ATOM 879 N N . ASP A 1 108 ? -6.840 7.379 -3.247 1.00 92.94 108 ASP A N 1
ATOM 880 C CA . ASP A 1 108 ? -8.128 7.870 -2.781 1.00 92.94 108 ASP A CA 1
ATOM 881 C C . ASP A 1 108 ? -7.920 9.007 -1.763 1.00 92.94 108 ASP A C 1
ATOM 883 O O . ASP A 1 108 ? -6.808 9.517 -1.583 1.00 92.94 108 ASP A O 1
ATOM 887 N N . GLU A 1 109 ? -8.987 9.419 -1.083 1.00 92.75 109 GLU A N 1
ATOM 888 C CA . GLU A 1 109 ? -8.974 10.514 -0.113 1.00 92.75 109 GLU A CA 1
ATOM 889 C C . GLU A 1 109 ? -8.078 10.274 1.112 1.00 92.75 109 GLU A C 1
ATOM 891 O O . GLU A 1 109 ? -7.734 11.231 1.813 1.00 92.75 109 GLU A O 1
ATOM 896 N N . THR A 1 110 ? -7.679 9.027 1.374 1.00 93.94 110 THR A N 1
ATOM 897 C CA . THR A 1 110 ? -6.789 8.654 2.485 1.00 93.94 110 THR A CA 1
ATOM 898 C C . THR A 1 110 ? -5.314 8.781 2.110 1.00 93.94 110 THR A C 1
ATOM 900 O O . THR A 1 110 ? -4.448 8.819 2.984 1.00 93.94 110 THR A O 1
ATOM 903 N N . CYS A 1 111 ? -5.004 8.886 0.814 1.00 96.38 111 CYS A N 1
ATOM 904 C CA . CYS A 1 111 ? -3.633 8.955 0.336 1.00 96.38 111 CYS A CA 1
ATOM 905 C C . CYS A 1 111 ? -3.040 10.361 0.513 1.00 96.38 111 CYS A C 1
ATOM 907 O O . CYS A 1 111 ? -3.635 11.375 0.140 1.00 96.38 111 CYS A O 1
ATOM 909 N N . ARG A 1 112 ? -1.827 10.434 1.060 1.00 96.25 112 ARG A N 1
ATOM 910 C CA . ARG A 1 112 ? -1.016 11.649 1.183 1.00 96.25 112 ARG A CA 1
ATOM 911 C C . ARG A 1 112 ? 0.352 11.392 0.578 1.00 96.25 112 ARG A C 1
ATOM 913 O O . ARG A 1 112 ? 1.009 10.414 0.918 1.00 96.25 112 ARG A O 1
ATOM 920 N N . VAL A 1 113 ? 0.772 12.262 -0.333 1.00 94.56 113 VAL A N 1
ATOM 921 C CA . VAL A 1 113 ? 2.091 12.173 -0.964 1.00 94.56 113 VAL A CA 1
ATOM 922 C C . VAL A 1 113 ? 3.081 12.997 -0.150 1.00 94.56 113 VAL A C 1
ATOM 924 O O . VAL A 1 113 ? 2.823 14.166 0.126 1.00 94.56 113 VAL A O 1
ATOM 927 N N . VAL A 1 114 ? 4.207 12.391 0.215 1.00 95.56 114 VAL A N 1
ATOM 928 C CA . VAL A 1 114 ? 5.337 13.060 0.870 1.00 95.56 114 VAL A CA 1
ATOM 929 C C . VAL A 1 114 ? 6.526 13.009 -0.075 1.00 95.56 114 VAL A C 1
ATOM 931 O O . VAL A 1 114 ? 6.834 11.952 -0.624 1.00 95.56 114 VAL A O 1
ATOM 934 N N . ASP A 1 115 ? 7.177 14.151 -0.271 1.00 92.94 115 ASP A N 1
ATOM 935 C CA . ASP A 1 115 ? 8.379 14.256 -1.091 1.00 92.94 115 ASP A CA 1
ATOM 936 C C . ASP A 1 115 ? 9.578 13.639 -0.363 1.00 92.94 115 ASP A C 1
ATOM 938 O O . ASP A 1 115 ? 10.107 14.205 0.593 1.00 92.94 115 ASP A O 1
ATOM 942 N N . ALA A 1 116 ? 9.997 12.468 -0.831 1.00 92.06 116 ALA A N 1
ATOM 943 C CA . ALA A 1 116 ? 11.088 11.687 -0.271 1.00 92.06 116 ALA A CA 1
ATOM 944 C C . ALA A 1 116 ? 12.472 12.050 -0.852 1.00 92.06 116 ALA A C 1
ATOM 946 O O . ALA A 1 116 ? 13.469 11.422 -0.477 1.00 92.06 116 ALA A O 1
ATOM 947 N N . SER A 1 117 ? 12.563 13.055 -1.737 1.00 89.19 117 SER A N 1
ATOM 948 C CA . SER A 1 117 ? 13.853 13.620 -2.178 1.00 89.19 117 SER A CA 1
ATOM 949 C C . SER A 1 117 ? 14.556 14.413 -1.067 1.00 89.19 117 SER A C 1
ATOM 951 O O . SER A 1 117 ? 15.783 14.480 -1.017 1.00 89.19 117 SER A O 1
ATOM 953 N N . ARG A 1 118 ? 13.779 14.950 -0.121 1.00 91.88 118 ARG A N 1
ATOM 954 C CA . ARG A 1 118 ? 14.240 15.754 1.019 1.00 91.88 118 ARG A CA 1
ATOM 955 C C . ARG A 1 118 ? 15.046 14.944 2.042 1.00 91.88 118 ARG A C 1
ATOM 957 O O . ARG A 1 118 ? 15.178 13.722 1.931 1.00 91.88 118 ARG A O 1
ATOM 964 N N . SER A 1 119 ? 15.593 15.624 3.055 1.00 93.06 119 SER A N 1
ATOM 965 C CA . SER A 1 119 ? 16.353 14.950 4.117 1.00 93.06 119 SER A CA 1
ATOM 966 C C . SER A 1 119 ? 15.468 13.990 4.920 1.00 93.06 119 SER A C 1
ATOM 968 O O . SER A 1 119 ? 14.256 14.184 5.039 1.00 93.06 119 SER A O 1
ATOM 970 N N . MET A 1 120 ? 16.074 12.967 5.526 1.00 92.88 120 MET A N 1
ATOM 971 C CA . MET A 1 120 ? 15.358 12.009 6.375 1.00 92.88 120 MET A CA 1
ATOM 972 C C . MET A 1 120 ? 14.616 12.707 7.525 1.00 92.88 120 MET A C 1
ATOM 974 O O . MET A 1 120 ? 13.493 12.332 7.855 1.00 92.88 120 MET A O 1
ATOM 978 N N . GLU A 1 121 ? 15.210 13.747 8.113 1.00 96.94 121 GLU A N 1
ATOM 979 C CA . GLU A 1 121 ? 14.601 14.541 9.182 1.00 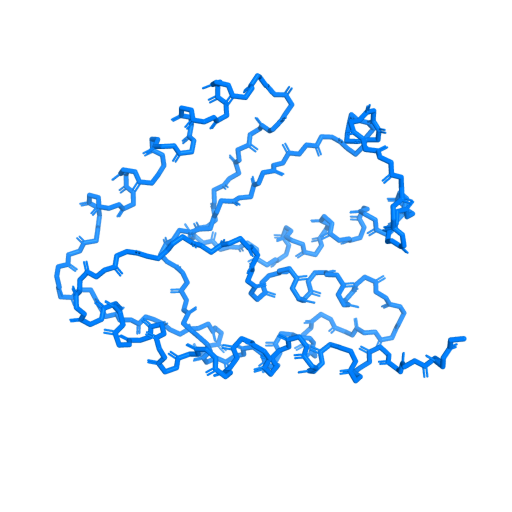96.94 121 GLU A CA 1
ATOM 980 C C . GLU A 1 121 ? 13.405 15.361 8.683 1.00 96.94 121 GLU A C 1
ATOM 982 O O . GLU A 1 121 ? 12.416 15.523 9.398 1.00 96.94 121 GLU A O 1
ATOM 987 N N . GLU A 1 122 ? 13.470 15.904 7.466 1.00 96.44 122 GLU A N 1
ATOM 988 C CA . GLU A 1 122 ? 12.353 16.626 6.853 1.00 96.44 122 GLU A CA 1
ATOM 989 C C . GLU A 1 122 ? 11.189 15.690 6.535 1.00 96.44 122 GLU A C 1
ATOM 991 O O . GLU A 1 122 ? 10.065 15.950 6.965 1.00 96.44 122 GLU A O 1
ATOM 996 N N . VAL A 1 123 ? 11.476 14.570 5.868 1.00 96.81 123 VAL A N 1
ATOM 997 C CA . VAL A 1 123 ? 10.487 13.534 5.547 1.00 96.81 123 VAL A CA 1
ATOM 998 C C . VAL A 1 123 ? 9.859 12.984 6.824 1.00 96.81 123 VAL A C 1
ATOM 1000 O O . VAL A 1 123 ? 8.638 12.877 6.916 1.00 96.81 123 VAL A O 1
ATOM 1003 N N . GLY A 1 124 ? 10.671 12.688 7.842 1.00 97.38 124 GLY A N 1
ATOM 1004 C CA . GLY A 1 124 ? 10.196 12.199 9.133 1.00 97.38 124 GLY A CA 1
ATOM 1005 C C . GLY A 1 124 ? 9.249 13.181 9.823 1.00 97.38 124 GLY A C 1
ATOM 1006 O O . GLY A 1 124 ? 8.210 12.771 10.336 1.00 97.38 124 GLY A O 1
ATOM 1007 N N . ARG A 1 125 ? 9.549 14.487 9.785 1.00 98.00 125 ARG A N 1
ATOM 1008 C CA . ARG A 1 125 ? 8.644 15.520 10.318 1.00 98.00 125 ARG A CA 1
ATOM 1009 C C . ARG A 1 125 ? 7.314 15.563 9.571 1.00 98.00 125 ARG A C 1
ATOM 1011 O O . ARG A 1 125 ? 6.272 15.633 10.221 1.00 98.00 125 ARG A O 1
ATOM 1018 N N . ASP A 1 126 ? 7.341 15.498 8.242 1.00 97.56 126 ASP A N 1
ATOM 1019 C CA . ASP A 1 126 ? 6.124 15.513 7.424 1.00 97.56 126 ASP A CA 1
ATOM 1020 C C . ASP A 1 126 ? 5.258 14.271 7.677 1.00 97.56 126 ASP A C 1
ATOM 1022 O O . ASP A 1 126 ? 4.046 14.395 7.863 1.00 97.56 126 ASP A O 1
ATOM 1026 N N . VAL A 1 127 ? 5.875 13.089 7.775 1.00 97.88 127 VAL A N 1
ATOM 1027 C CA . VAL A 1 127 ? 5.194 11.836 8.133 1.00 97.88 127 VAL A CA 1
ATOM 1028 C C . VAL A 1 127 ? 4.547 11.939 9.513 1.00 97.88 127 VAL A C 1
ATOM 1030 O O . VAL A 1 127 ? 3.352 11.680 9.639 1.00 97.88 127 VAL A O 1
ATOM 1033 N N . CYS A 1 128 ? 5.293 12.361 10.540 1.00 97.69 128 CYS A N 1
ATOM 1034 C CA . CYS A 1 128 ? 4.761 12.501 11.898 1.00 97.69 128 CYS A CA 1
ATOM 1035 C C . CYS A 1 128 ? 3.588 13.485 11.962 1.00 97.69 128 CYS A C 1
ATOM 1037 O O . CYS A 1 128 ? 2.596 13.206 12.632 1.00 97.69 128 CYS A O 1
ATOM 1039 N N . ARG A 1 129 ? 3.672 14.609 11.239 1.00 98.06 129 ARG A N 1
ATOM 1040 C CA . ARG A 1 129 ? 2.579 15.584 11.156 1.00 98.06 129 ARG A CA 1
ATOM 1041 C C . ARG A 1 129 ? 1.316 14.960 10.560 1.00 98.06 129 ARG A C 1
ATOM 1043 O O . ARG A 1 129 ? 0.249 15.096 11.145 1.00 98.06 129 ARG A O 1
ATOM 1050 N N . LEU A 1 130 ? 1.435 14.251 9.435 1.00 97.75 130 LEU A N 1
ATOM 1051 C CA . LEU A 1 130 ? 0.295 13.596 8.782 1.00 97.75 130 LEU A CA 1
ATOM 1052 C C . LEU A 1 130 ? -0.323 12.496 9.652 1.00 97.75 130 LEU A C 1
ATOM 1054 O O . LEU A 1 130 ? -1.543 12.354 9.683 1.00 97.75 130 LEU A O 1
ATOM 1058 N N . VAL A 1 131 ? 0.507 11.732 10.368 1.00 97.06 131 VAL A N 1
ATOM 1059 C CA . VAL A 1 131 ? 0.028 10.726 11.325 1.00 97.06 131 VAL A CA 1
ATOM 1060 C C . VAL A 1 131 ? -0.746 11.396 12.458 1.00 97.06 131 VAL A C 1
ATOM 1062 O O . VAL A 1 131 ? -1.841 10.943 12.773 1.00 97.06 131 VAL A O 1
ATOM 1065 N N . GLN A 1 132 ? -0.231 12.487 13.034 1.00 96.69 132 GLN A N 1
ATOM 1066 C CA . GLN A 1 132 ? -0.935 13.214 14.094 1.00 96.69 132 GLN A CA 1
ATOM 1067 C C . GLN A 1 132 ? -2.279 13.769 13.604 1.00 96.69 132 GLN A C 1
ATOM 1069 O O . GLN A 1 132 ? -3.296 13.552 14.253 1.00 96.69 132 GLN A O 1
ATOM 1074 N N . GLU A 1 133 ? -2.308 14.395 12.424 1.00 95.75 133 GLU A N 1
ATOM 1075 C CA . GLU A 1 133 ? -3.546 14.884 11.805 1.00 95.75 133 GLU A CA 1
ATOM 1076 C C . GLU A 1 133 ? -4.564 13.756 11.580 1.00 95.75 133 GLU A C 1
ATOM 1078 O O . GLU A 1 133 ? -5.762 13.953 11.773 1.00 95.75 133 GLU A O 1
ATOM 1083 N N . ALA A 1 134 ? -4.118 12.563 11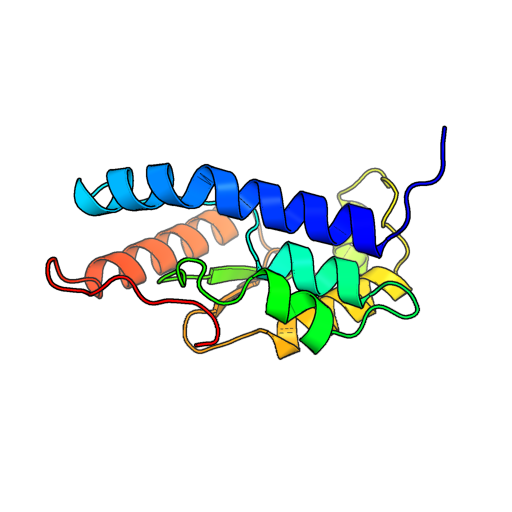.178 1.00 94.06 134 ALA A N 1
ATOM 1084 C CA . ALA A 1 134 ? -5.009 11.416 11.026 1.00 94.06 134 ALA A CA 1
ATOM 1085 C C . ALA A 1 134 ? -5.567 10.948 12.377 1.00 94.06 134 ALA A C 1
ATOM 1087 O O . ALA A 1 134 ? -6.768 10.712 12.481 1.00 94.06 134 ALA A O 1
ATOM 1088 N N . LEU A 1 135 ? -4.727 10.869 13.413 1.00 92.75 135 LEU A N 1
ATOM 1089 C CA . LEU A 1 135 ? -5.151 10.480 14.760 1.00 92.75 135 LEU A CA 1
ATOM 1090 C C . LEU A 1 135 ? -6.170 11.458 15.353 1.00 92.75 135 LEU A C 1
ATOM 1092 O O . LEU A 1 135 ? -7.151 11.015 15.941 1.00 92.75 135 LEU A O 1
ATOM 1096 N N . ASP A 1 136 ? -5.984 12.761 15.143 1.00 92.62 136 ASP A N 1
ATOM 1097 C CA . ASP A 1 136 ? -6.896 13.795 15.647 1.00 92.62 136 ASP A CA 1
ATOM 1098 C C . ASP A 1 136 ? -8.292 13.721 14.993 1.00 92.62 136 ASP A C 1
ATOM 1100 O O . ASP A 1 136 ? -9.284 14.160 15.576 1.00 92.62 136 ASP A O 1
ATOM 1104 N N . ASN A 1 137 ? -8.384 13.145 13.789 1.00 88.75 137 ASN A N 1
ATOM 1105 C CA . ASN A 1 137 ? -9.636 12.973 13.048 1.00 88.75 137 ASN A CA 1
ATOM 1106 C C . ASN A 1 137 ? -10.334 11.625 13.311 1.00 88.75 137 ASN A C 1
ATOM 1108 O O . ASN A 1 137 ? -11.484 11.446 12.902 1.00 88.75 137 ASN A O 1
ATOM 1112 N N . ILE A 1 138 ? -9.666 10.669 13.966 1.00 87.19 138 ILE A N 1
ATOM 1113 C CA . ILE A 1 138 ? -10.239 9.357 14.286 1.00 87.19 138 ILE A CA 1
ATOM 1114 C C . ILE A 1 138 ? -10.933 9.434 15.647 1.00 87.19 138 ILE A C 1
ATOM 1116 O O . ILE A 1 138 ? -10.314 9.721 16.669 1.00 87.19 138 ILE A O 1
ATOM 1120 N N . THR A 1 139 ? -12.230 9.129 15.678 1.00 79.88 139 THR A N 1
ATOM 1121 C CA . THR A 1 139 ? -12.988 9.012 16.926 1.00 79.88 139 THR A CA 1
ATOM 1122 C C . THR A 1 139 ? -13.067 7.550 17.386 1.00 79.88 139 THR A C 1
ATOM 1124 O O . THR A 1 139 ? -12.935 6.639 16.566 1.00 79.88 139 THR A O 1
ATOM 1127 N N . PRO A 1 140 ? -13.318 7.281 18.683 1.00 72.31 140 PRO A N 1
ATOM 1128 C CA . PRO A 1 140 ? -13.488 5.915 19.192 1.00 72.31 140 PRO A CA 1
ATOM 1129 C C . PRO A 1 140 ? -14.613 5.120 18.511 1.00 72.31 140 PRO A C 1
ATOM 1131 O O . PRO A 1 140 ? -14.557 3.894 18.473 1.00 72.31 140 PRO A O 1
ATOM 1134 N N . ASP A 1 141 ? -15.607 5.819 17.956 1.00 74.19 141 ASP A N 1
ATOM 1135 C CA . ASP A 1 141 ? -16.755 5.228 17.262 1.00 74.19 141 ASP A CA 1
ATOM 1136 C C . ASP A 1 141 ? -16.529 5.072 15.747 1.00 74.19 141 ASP A C 1
ATOM 1138 O O . ASP A 1 141 ? -17.422 4.616 15.026 1.00 74.19 141 ASP A O 1
ATOM 1142 N N . SER A 1 142 ? -15.349 5.448 15.235 1.00 81.69 142 SER A N 1
ATOM 1143 C CA . SER A 1 142 ? -14.996 5.261 13.829 1.00 81.69 142 SER A CA 1
ATOM 1144 C C . SER A 1 142 ? -15.055 3.781 13.456 1.00 81.69 142 SER A C 1
ATOM 1146 O O . SER A 1 142 ? -14.276 2.954 13.932 1.00 81.69 142 SER A O 1
ATOM 1148 N N . ALA A 1 143 ? -15.983 3.438 12.564 1.00 87.44 143 ALA A N 1
ATOM 1149 C CA . ALA A 1 143 ? -16.114 2.080 12.066 1.00 87.44 143 ALA A CA 1
ATOM 1150 C C . ALA A 1 143 ? -14.915 1.692 11.190 1.00 87.44 143 ALA A C 1
ATOM 1152 O O . ALA A 1 143 ? -14.486 2.457 10.323 1.00 87.44 143 ALA A O 1
ATOM 1153 N N . LEU A 1 144 ? -14.437 0.456 11.359 1.00 92.38 144 LEU A N 1
ATOM 1154 C CA . LEU A 1 144 ? -13.449 -0.138 10.465 1.00 92.38 144 LEU A CA 1
ATOM 1155 C C . LEU A 1 144 ? -14.045 -0.289 9.061 1.00 92.38 144 LEU A C 1
ATOM 1157 O O . LEU A 1 144 ? -14.978 -1.066 8.848 1.00 92.38 144 LEU A O 1
ATOM 1161 N N . LYS A 1 145 ? -13.495 0.458 8.105 1.00 94.06 145 LYS A N 1
ATOM 1162 C CA . LYS A 1 145 ? -13.914 0.427 6.700 1.00 94.06 145 LYS A CA 1
ATOM 1163 C C . LYS A 1 145 ? -13.231 -0.718 5.957 1.00 94.06 145 LYS A C 1
ATOM 1165 O O . LYS A 1 145 ? -12.189 -1.222 6.376 1.00 94.06 145 LYS A O 1
ATOM 1170 N N . GLN A 1 146 ? -13.809 -1.109 4.828 1.00 96.19 146 GLN A N 1
ATOM 1171 C CA . GLN A 1 146 ? -13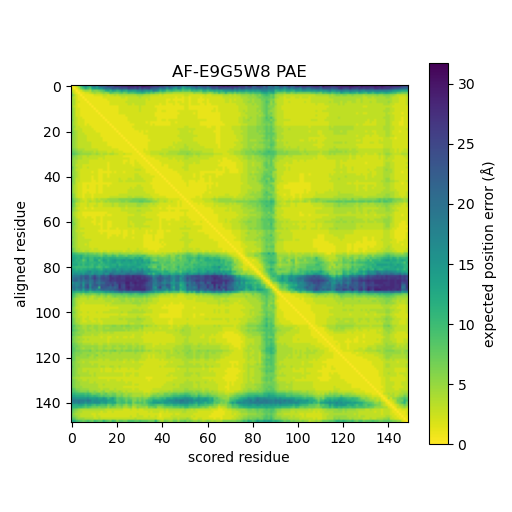.260 -2.144 3.956 1.00 96.19 146 GLN A CA 1
ATOM 1172 C C . GLN A 1 146 ? -12.832 -1.556 2.611 1.00 96.19 146 GLN A C 1
ATOM 1174 O O . GLN A 1 146 ? -13.400 -0.569 2.143 1.00 96.19 146 GLN A O 1
ATOM 1179 N N . LEU A 1 147 ? -11.804 -2.148 2.006 1.00 95.56 147 LEU A N 1
ATOM 1180 C CA . LEU A 1 147 ? -11.308 -1.760 0.690 1.00 95.56 147 LEU A CA 1
ATOM 1181 C C . LEU A 1 147 ? -12.235 -2.275 -0.415 1.00 95.56 147 LEU A C 1
ATOM 1183 O O . LEU A 1 147 ? -12.493 -3.474 -0.488 1.00 95.56 147 LEU A O 1
ATOM 1187 N N . TRP A 1 148 ? -12.651 -1.370 -1.308 1.00 92.81 148 TRP A N 1
ATOM 1188 C CA . TRP A 1 148 ? -13.306 -1.679 -2.589 1.00 92.81 148 TRP A CA 1
ATOM 1189 C C . TRP A 1 148 ? -14.525 -2.609 -2.479 1.00 92.81 148 TRP A C 1
ATOM 1191 O O . TRP A 1 148 ? -14.637 -3.571 -3.243 1.00 92.81 148 TRP A O 1
ATOM 1201 N N . ILE A 1 149 ? -15.405 -2.313 -1.519 1.00 87.06 149 ILE A N 1
ATOM 1202 C CA . ILE A 1 149 ? -16.743 -2.903 -1.352 1.00 87.06 149 ILE A CA 1
ATOM 1203 C C . ILE A 1 149 ? -17.793 -1.818 -1.580 1.00 87.06 149 ILE A C 1
ATOM 1205 O O . ILE A 1 149 ? -17.528 -0.665 -1.166 1.00 87.06 149 ILE A O 1
#

Mean predicted aligned error: 4.94 Å

InterPro domains:
  IPR018094 Thymidylate kinase [TIGR00041] (4-126)
  IPR018095 Thymidylate kinase, conserved site [PS01331] (35-47)
  IPR027417 P-loop containing nucleoside triphosphate hydrolase [G3DSA:3.40.50.300] (1-149)
  IPR027417 P-loop containing nucleoside triphosphate hydrolase [SSF52540] (5-144)
  IPR039430 Thymidylate kinase-like domain [PF02223] (4-126)

Solvent-accessible surface area (backbone atoms only — not comparable to full-atom values): 9029 Å² total; per-residue (Å²): 132,85,88,74,58,69,67,59,54,47,50,50,59,40,47,61,50,59,72,44,43,66,60,53,52,57,39,47,76,66,75,43,87,82,89,74,88,76,56,64,66,53,57,26,18,57,44,37,45,40,87,95,36,50,57,70,65,47,45,56,74,47,46,64,42,77,42,69,83,65,40,81,43,75,45,57,58,71,73,62,52,57,76,76,60,82,87,66,100,68,72,46,70,70,44,48,52,43,23,53,53,39,44,64,72,68,57,55,96,39,51,42,80,42,64,54,78,53,54,72,69,58,40,49,49,53,51,52,50,54,52,50,57,49,55,76,69,58,56,97,82,62,74,89,45,54,29,86,117